Protein AF-W1DJP7-F1 (afdb_monomer_lite)

Organism: NCBI:txid1432552

Foldseek 3Di:
DPDPCPVVDPVVVVVVCVVVPDDDDDFDWDDDPPDIDGPCVVVVDD

InterPro domains:
  IPR036005 Creatinase/aminopeptidase-like [G3DSA:3.90.230.10] (1-46)
  IPR036005 Creatinase/aminopeptidase-like [SSF55920] (10-41)

Structure (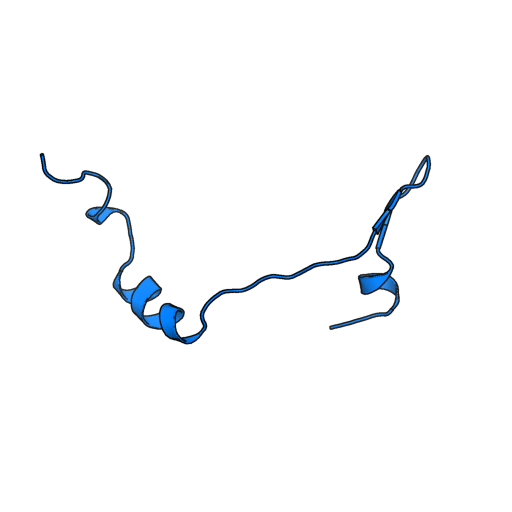mmCIF, N/CA/C/O backbone):
data_AF-W1DJP7-F1
#
_entry.id   AF-W1DJP7-F1
#
loop_
_atom_site.group_PDB
_atom_site.id
_atom_site.type_symbol
_atom_site.label_atom_id
_atom_site.label_alt_id
_atom_site.label_comp_id
_atom_site.label_asym_id
_atom_site.label_entity_id
_atom_site.label_seq_id
_atom_site.pdbx_PDB_ins_code
_atom_site.Cartn_x
_atom_site.Cartn_y
_atom_site.Cartn_z
_atom_site.occupancy
_atom_site.B_iso_or_equiv
_atom_site.auth_seq_id
_atom_site.auth_comp_id
_atom_site.auth_asym_id
_atom_site.auth_atom_id
_atom_site.pdbx_PDB_model_num
ATOM 1 N N . M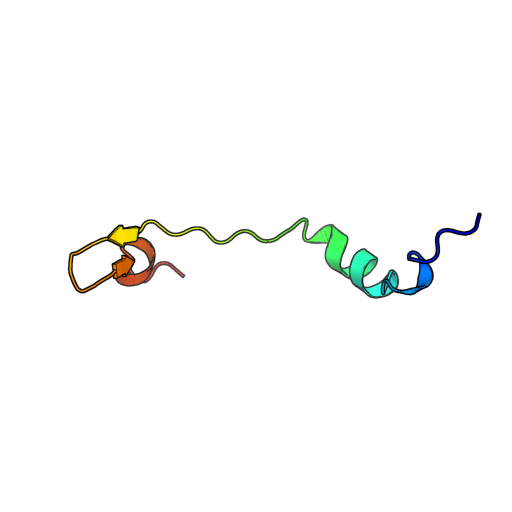ET A 1 1 ? 38.605 6.685 -5.322 1.00 50.94 1 MET A N 1
ATOM 2 C CA . MET A 1 1 ? 37.675 5.856 -4.520 1.00 50.94 1 MET A CA 1
ATOM 3 C C . MET A 1 1 ? 36.592 5.304 -5.443 1.00 50.94 1 MET A C 1
ATOM 5 O O . MET A 1 1 ? 35.858 6.101 -6.006 1.00 50.94 1 MET A O 1
ATOM 9 N N . LYS A 1 2 ? 36.501 3.982 -5.659 1.00 52.53 2 LYS A N 1
ATOM 10 C CA . LYS A 1 2 ? 35.319 3.381 -6.309 1.00 52.53 2 LYS A CA 1
ATOM 11 C C . LYS A 1 2 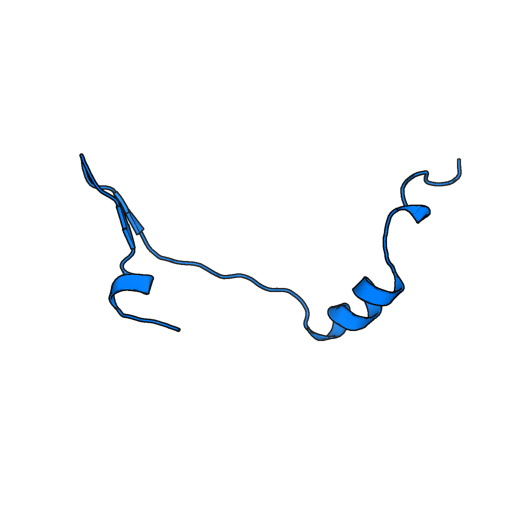? 34.204 3.305 -5.265 1.00 52.53 2 LYS A C 1
ATOM 13 O O . LYS A 1 2 ? 34.444 2.790 -4.175 1.00 52.53 2 LYS A O 1
ATOM 18 N N . ALA A 1 3 ? 33.022 3.832 -5.580 1.00 58.66 3 ALA A N 1
ATOM 19 C CA . ALA A 1 3 ? 31.858 3.743 -4.706 1.00 58.66 3 ALA A CA 1
ATOM 20 C C . ALA A 1 3 ? 31.533 2.263 -4.443 1.00 58.66 3 ALA A C 1
ATOM 22 O O . ALA A 1 3 ? 31.113 1.536 -5.340 1.00 58.66 3 ALA A O 1
ATOM 23 N N . ARG A 1 4 ? 31.768 1.814 -3.207 1.00 59.69 4 ARG A N 1
ATOM 24 C CA . ARG A 1 4 ? 31.627 0.416 -2.768 1.00 59.69 4 ARG A CA 1
ATOM 25 C C . ARG A 1 4 ? 30.180 -0.103 -2.837 1.00 59.69 4 ARG A C 1
ATOM 27 O O . ARG A 1 4 ? 29.985 -1.307 -2.758 1.00 59.69 4 ARG A O 1
ATOM 34 N N . SER A 1 5 ? 29.189 0.782 -2.988 1.00 63.75 5 SER A N 1
ATOM 35 C CA . SER A 1 5 ? 27.761 0.435 -3.016 1.00 63.75 5 SER A CA 1
ATOM 36 C C . SER A 1 5 ? 27.180 0.249 -4.419 1.00 63.75 5 SER A C 1
ATOM 38 O O . SER A 1 5 ? 26.118 -0.342 -4.554 1.00 63.75 5 SER A O 1
ATOM 40 N N . ALA A 1 6 ? 27.844 0.701 -5.489 1.00 70.94 6 ALA A N 1
ATOM 41 C CA . ALA A 1 6 ? 27.251 0.634 -6.829 1.00 70.94 6 ALA A CA 1
ATOM 42 C C . ALA A 1 6 ? 27.019 -0.815 -7.306 1.00 70.94 6 ALA A C 1
ATOM 44 O O . ALA A 1 6 ? 26.081 -1.073 -8.055 1.00 70.94 6 ALA A O 1
ATOM 45 N N . SER A 1 7 ? 27.837 -1.768 -6.848 1.00 79.56 7 SER A N 1
ATOM 46 C CA . SER A 1 7 ? 27.729 -3.188 -7.207 1.00 79.56 7 SER A CA 1
ATOM 47 C C . SER A 1 7 ? 26.671 -3.964 -6.418 1.00 79.56 7 SER A C 1
ATOM 49 O O . SER A 1 7 ? 26.420 -5.118 -6.746 1.00 79.56 7 SER A O 1
ATOM 51 N N . THR A 1 8 ? 26.065 -3.382 -5.377 1.00 91.38 8 THR A N 1
ATOM 52 C CA . THR A 1 8 ? 25.055 -4.072 -4.549 1.00 91.38 8 THR A CA 1
ATOM 53 C C . THR A 1 8 ? 23.626 -3.854 -5.042 1.00 91.38 8 THR A C 1
ATOM 55 O O . THR A 1 8 ? 22.693 -4.428 -4.487 1.00 91.38 8 THR A O 1
ATOM 58 N N . PHE A 1 9 ? 23.433 -3.029 -6.074 1.00 90.94 9 PHE A N 1
ATOM 59 C CA . PHE A 1 9 ? 22.125 -2.763 -6.663 1.00 90.94 9 PHE A CA 1
ATOM 60 C C . PHE A 1 9 ? 21.897 -3.622 -7.902 1.00 90.94 9 PHE A C 1
ATOM 62 O O . PHE A 1 9 ? 22.744 -3.708 -8.791 1.00 90.94 9 PHE A O 1
ATOM 69 N N . ASN A 1 10 ? 20.704 -4.208 -7.997 1.00 94.44 10 ASN A N 1
ATOM 70 C CA . ASN A 1 10 ? 20.252 -4.833 -9.231 1.00 94.44 10 ASN A CA 1
ATOM 71 C C . ASN A 1 10 ? 19.748 -3.747 -10.193 1.00 94.44 10 ASN A C 1
ATOM 73 O O . ASN A 1 10 ? 18.553 -3.453 -10.251 1.00 94.44 10 ASN A O 1
ATOM 77 N N . TRP A 1 11 ? 20.679 -3.150 -10.935 1.00 93.56 11 TRP A N 1
ATOM 78 C CA . TRP A 1 11 ? 20.381 -2.085 -11.892 1.00 93.56 11 TRP A CA 1
ATOM 79 C C . TRP A 1 11 ? 19.410 -2.522 -12.989 1.00 93.56 11 TRP A C 1
ATOM 81 O O . TRP A 1 11 ? 18.514 -1.757 -13.319 1.00 93.56 11 TRP A O 1
ATOM 91 N N . GLN A 1 12 ? 19.493 -3.770 -13.464 1.00 96.25 12 GLN A N 1
ATOM 92 C CA . GLN A 1 12 ? 18.546 -4.304 -14.452 1.00 96.25 12 GLN A CA 1
ATOM 93 C C . GLN A 1 12 ? 17.101 -4.269 -13.932 1.00 96.25 12 GLN A C 1
ATOM 95 O O . GLN A 1 12 ? 16.185 -3.870 -14.647 1.00 96.25 12 GLN A O 1
ATOM 100 N N . LYS A 1 13 ? 16.885 -4.640 -12.664 1.00 96.56 13 LYS A N 1
ATOM 101 C CA . LYS A 1 13 ? 15.553 -4.614 -12.045 1.00 96.56 13 LYS A CA 1
ATOM 102 C C . LYS A 1 13 ? 15.078 -3.188 -11.761 1.00 96.56 13 LYS A C 1
ATOM 104 O O . LYS A 1 13 ? 13.898 -2.907 -11.930 1.00 96.56 13 LYS A O 1
ATOM 109 N N . ILE A 1 14 ? 15.979 -2.289 -11.361 1.00 95.81 14 ILE A N 1
ATOM 110 C CA . ILE A 1 14 ? 15.658 -0.864 -11.179 1.00 95.81 14 ILE A CA 1
ATOM 111 C C . ILE A 1 14 ? 15.244 -0.241 -12.518 1.00 95.81 14 ILE A C 1
ATOM 113 O O . ILE A 1 14 ? 14.232 0.451 -12.581 1.00 95.81 14 ILE A O 1
ATOM 117 N N . ASP A 1 15 ? 15.974 -0.526 -13.595 1.00 97.00 15 ASP A N 1
ATOM 118 C CA . ASP A 1 15 ? 15.668 -0.059 -14.951 1.00 97.00 15 ASP A CA 1
ATOM 119 C C . ASP A 1 15 ? 14.309 -0.556 -15.439 1.00 97.00 15 ASP A C 1
ATOM 121 O O . ASP A 1 15 ? 13.532 0.237 -15.966 1.00 97.00 15 ASP A O 1
ATOM 125 N N . ALA A 1 16 ? 13.981 -1.823 -15.176 1.00 98.06 16 ALA A N 1
ATOM 126 C CA . ALA A 1 16 ? 12.672 -2.382 -15.498 1.00 98.06 16 ALA A CA 1
ATOM 127 C C . ALA A 1 16 ? 11.520 -1.740 -14.700 1.00 98.06 16 ALA A C 1
ATOM 129 O O . ALA A 1 16 ? 10.399 -1.680 -15.198 1.00 98.06 16 ALA A O 1
ATOM 130 N N . MET A 1 17 ? 11.776 -1.262 -13.475 1.00 98.19 17 MET A N 1
ATOM 131 C CA . MET A 1 17 ? 10.745 -0.707 -12.586 1.00 98.19 17 MET A CA 1
ATOM 132 C C . MET A 1 17 ? 10.603 0.820 -12.678 1.00 98.19 17 MET A C 1
ATOM 134 O O . MET A 1 17 ? 9.547 1.358 -12.348 1.00 98.19 17 MET A O 1
ATOM 138 N N . LYS A 1 18 ? 11.631 1.530 -13.162 1.00 97.62 18 LYS A N 1
ATOM 139 C CA . LYS A 1 18 ? 11.620 2.992 -13.345 1.00 97.62 18 LYS A CA 1
ATOM 140 C C . LYS A 1 18 ? 10.377 3.534 -14.078 1.00 97.62 18 LYS A C 1
ATOM 142 O O . LYS A 1 18 ? 9.867 4.560 -13.630 1.00 97.62 18 LYS A O 1
ATOM 147 N N . PRO A 1 19 ? 9.849 2.892 -15.142 1.00 98.19 19 PRO A N 1
ATOM 148 C CA . PRO A 1 19 ? 8.654 3.377 -15.839 1.00 98.19 19 PRO A CA 1
ATOM 149 C C . PRO A 1 19 ? 7.386 3.455 -14.976 1.00 98.19 19 PRO A C 1
ATOM 151 O O . PRO A 1 19 ? 6.486 4.219 -15.306 1.00 98.19 19 PRO A O 1
ATOM 154 N N . PHE A 1 20 ? 7.310 2.710 -13.867 1.00 98.12 20 PHE A N 1
ATOM 155 C CA . PHE A 1 20 ? 6.174 2.765 -12.938 1.00 98.12 20 PHE A CA 1
ATOM 156 C C . PHE A 1 20 ? 6.273 3.933 -11.939 1.00 98.12 20 PHE A C 1
ATOM 158 O O . PHE A 1 20 ? 5.352 4.153 -11.155 1.00 98.12 20 PHE A O 1
ATOM 165 N N . GLY A 1 21 ? 7.380 4.688 -11.945 1.00 97.25 21 GLY A N 1
ATOM 166 C CA . GLY A 1 21 ? 7.624 5.804 -11.035 1.00 97.25 21 GLY A CA 1
ATOM 167 C C . GLY A 1 21 ? 7.895 5.332 -9.607 1.00 97.25 21 GLY A C 1
ATOM 168 O O . GLY A 1 21 ? 9.042 5.107 -9.227 1.00 97.25 21 GLY A O 1
ATOM 169 N N . GLY A 1 22 ? 6.839 5.188 -8.810 1.00 96.94 22 GLY A N 1
ATOM 170 C CA . GLY A 1 22 ? 6.909 4.779 -7.412 1.00 96.94 22 GLY A CA 1
ATOM 171 C C . GLY A 1 22 ? 5.524 4.519 -6.827 1.00 96.94 22 GLY A C 1
ATOM 172 O O . GLY A 1 22 ? 4.512 4.920 -7.396 1.00 96.94 22 GLY A O 1
ATOM 173 N N . ILE A 1 23 ? 5.478 3.838 -5.684 1.00 97.88 23 ILE A N 1
ATOM 174 C CA . ILE A 1 23 ? 4.231 3.425 -5.031 1.00 97.88 23 ILE A CA 1
ATOM 175 C C . ILE A 1 23 ? 4.123 4.142 -3.684 1.00 97.88 23 ILE A C 1
ATOM 177 O O . ILE A 1 23 ? 5.066 4.116 -2.893 1.00 97.88 23 ILE A O 1
ATOM 181 N N . ARG A 1 24 ? 2.965 4.752 -3.412 1.00 98.06 24 ARG A N 1
ATOM 182 C CA . ARG A 1 24 ? 2.569 5.232 -2.082 1.00 98.06 24 ARG A CA 1
ATOM 183 C C . ARG A 1 24 ? 1.155 4.749 -1.793 1.00 98.06 24 ARG A C 1
ATOM 185 O O . ARG A 1 24 ? 0.282 4.883 -2.642 1.00 98.06 24 ARG A O 1
ATOM 192 N N . ILE A 1 25 ? 0.954 4.216 -0.596 1.00 97.12 25 ILE A N 1
ATOM 193 C CA . ILE A 1 25 ? -0.353 3.849 -0.056 1.00 97.12 25 ILE A CA 1
ATOM 194 C C . ILE A 1 25 ? -0.504 4.620 1.255 1.00 97.12 25 ILE A C 1
ATOM 196 O O . ILE A 1 25 ? 0.4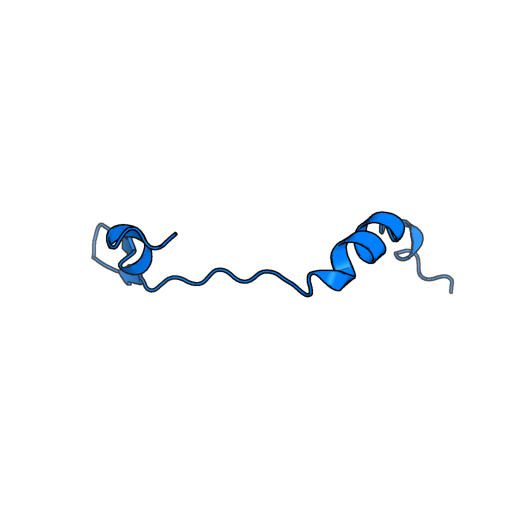30 4.642 2.056 1.00 97.12 25 ILE A O 1
ATOM 200 N N . GLU A 1 26 ? -1.640 5.280 1.440 1.00 97.94 26 GLU A N 1
ATOM 201 C CA . GLU A 1 26 ? -1.903 6.180 2.562 1.00 97.94 26 GLU A CA 1
ATOM 202 C C . GLU A 1 26 ? -3.327 5.949 3.069 1.00 97.94 26 GLU A C 1
ATOM 204 O O . GLU A 1 26 ? -4.259 5.887 2.271 1.00 97.94 26 GLU A O 1
ATOM 209 N N . ASP A 1 27 ? -3.472 5.823 4.386 1.00 98.12 27 ASP A N 1
ATOM 210 C CA . ASP A 1 27 ? -4.748 5.622 5.071 1.00 98.12 27 ASP A CA 1
ATOM 211 C C . ASP A 1 27 ? -4.973 6.733 6.097 1.00 98.12 27 ASP A C 1
ATOM 213 O O . ASP A 1 27 ? -4.045 7.428 6.514 1.00 98.12 27 ASP A O 1
ATOM 217 N N . ASN A 1 28 ? -6.218 6.903 6.529 1.00 98.38 28 ASN A N 1
ATOM 218 C CA . ASN A 1 28 ? -6.591 7.801 7.613 1.00 98.38 28 ASN A CA 1
ATOM 219 C C . ASN A 1 28 ? -7.016 6.957 8.816 1.00 98.38 28 ASN A C 1
ATOM 221 O O . ASN A 1 28 ? -7.892 6.098 8.701 1.00 98.38 28 ASN A O 1
ATOM 225 N N . VAL A 1 29 ? -6.384 7.201 9.965 1.00 98.25 29 VAL A N 1
ATOM 226 C CA . VAL A 1 29 ? -6.569 6.396 11.178 1.00 98.25 29 VAL A CA 1
ATOM 227 C C . VAL A 1 29 ? -7.023 7.249 12.356 1.00 98.25 29 VAL A C 1
ATOM 229 O O . VAL A 1 29 ? -6.593 8.394 12.501 1.00 98.25 29 VAL A O 1
ATOM 232 N N . VAL A 1 30 ? -7.859 6.671 13.216 1.00 98.56 30 VAL A N 1
ATOM 233 C CA . VAL A 1 30 ? -8.270 7.247 14.502 1.00 98.56 30 VAL A CA 1
ATOM 234 C C . VAL A 1 30 ? -7.735 6.362 15.623 1.00 98.56 30 VAL A C 1
ATOM 236 O O . VAL A 1 30 ? -7.850 5.136 15.574 1.00 98.56 30 VAL A O 1
ATOM 239 N N . ILE A 1 31 ? -7.122 6.986 16.630 1.00 98.44 31 ILE A N 1
ATOM 240 C CA . ILE A 1 31 ? -6.588 6.293 17.806 1.00 98.44 31 ILE A CA 1
ATOM 241 C C . ILE A 1 31 ? -7.615 6.363 18.932 1.00 98.44 31 ILE A C 1
ATOM 243 O O . ILE A 1 31 ? -8.056 7.450 19.305 1.00 98.44 31 ILE A O 1
ATOM 247 N N . HIS A 1 32 ? -7.944 5.206 19.496 1.00 98.44 32 HIS A N 1
ATOM 248 C CA . HIS A 1 32 ? -8.796 5.048 20.671 1.00 98.44 32 HIS A CA 1
ATOM 249 C C . HIS A 1 32 ? -7.968 4.489 21.839 1.00 98.44 32 HIS A C 1
ATOM 251 O O . HIS A 1 32 ? -6.834 4.054 21.652 1.00 98.44 32 HIS A O 1
ATOM 257 N N . GLU A 1 33 ? -8.529 4.462 23.052 1.00 98.25 33 GLU A N 1
ATOM 258 C CA . GLU A 1 33 ? -7.818 3.994 24.258 1.00 98.25 33 GLU A CA 1
ATOM 259 C C . GLU A 1 33 ? -7.312 2.543 24.135 1.00 98.25 33 GLU A C 1
ATOM 261 O O . GLU A 1 33 ? -6.197 2.244 24.552 1.00 98.25 33 GLU A O 1
ATOM 266 N N . ASN A 1 34 ? -8.102 1.661 23.508 1.00 98.19 34 ASN A N 1
ATOM 267 C CA . ASN A 1 34 ? -7.805 0.228 23.380 1.00 98.19 34 ASN A CA 1
ATOM 268 C C . ASN A 1 34 ? -7.848 -0.285 21.926 1.00 98.19 34 ASN A C 1
ATOM 270 O O . ASN A 1 34 ? -7.860 -1.497 21.703 1.00 98.19 34 ASN A O 1
ATOM 274 N N . SER A 1 35 ? -7.910 0.604 20.9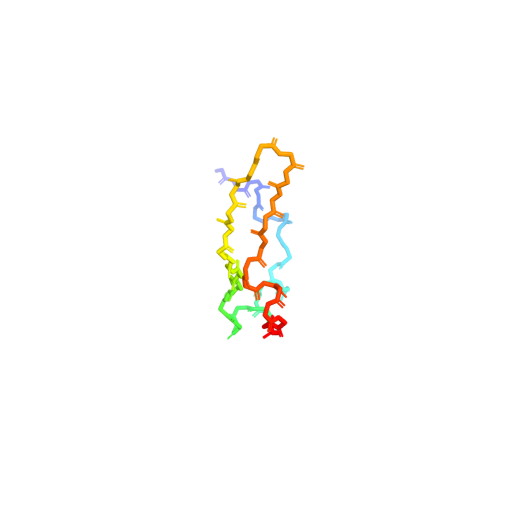27 1.00 98.06 35 SER A N 1
ATOM 275 C CA . SER A 1 35 ? -8.011 0.208 19.515 1.00 98.06 35 SER A CA 1
ATOM 276 C C . SER A 1 35 ? -7.512 1.279 18.541 1.00 98.06 35 SER A C 1
ATOM 278 O O . SER A 1 35 ? -7.361 2.449 18.884 1.00 98.06 35 SER A O 1
ATOM 280 N N . ILE A 1 36 ? -7.279 0.865 17.294 1.00 98.38 36 ILE A N 1
ATOM 281 C CA . ILE A 1 36 ? -6.998 1.748 16.158 1.00 98.38 36 ILE A CA 1
ATOM 282 C C . ILE A 1 36 ? -8.052 1.463 15.095 1.00 98.38 36 ILE A C 1
ATOM 284 O O . ILE A 1 36 ? -8.231 0.315 14.692 1.00 98.38 36 ILE A O 1
ATOM 288 N N . GLU A 1 37 ? -8.734 2.505 14.651 1.00 98.00 37 GLU A N 1
ATOM 289 C CA . GLU A 1 37 ? -9.697 2.449 13.559 1.00 98.00 37 GLU A CA 1
ATOM 290 C C . GLU A 1 37 ? -9.016 2.929 12.280 1.00 98.00 37 GLU A C 1
ATOM 292 O O . GLU A 1 37 ? -8.448 4.022 12.248 1.00 98.00 37 GLU A O 1
ATOM 297 N N . ASN A 1 38 ? -9.061 2.118 11.225 1.00 98.25 38 ASN A N 1
ATOM 298 C CA . ASN A 1 38 ? -8.568 2.512 9.914 1.00 98.25 38 ASN A CA 1
ATOM 299 C C . ASN A 1 38 ? -9.765 2.803 9.011 1.00 98.25 38 ASN A C 1
ATOM 301 O O . ASN A 1 38 ? -10.221 1.942 8.258 1.00 98.25 38 ASN A O 1
ATOM 305 N N . MET A 1 39 ? -10.235 4.048 9.076 1.00 97.88 39 MET A N 1
ATOM 306 C CA . MET A 1 39 ? -11.428 4.513 8.367 1.00 97.88 39 MET A CA 1
ATOM 307 C C . MET A 1 39 ? -11.355 4.221 6.862 1.00 97.88 39 MET A C 1
ATOM 309 O O . MET A 1 39 ? -12.344 3.824 6.247 1.00 97.88 39 MET A O 1
ATOM 313 N N . THR A 1 40 ? -10.173 4.386 6.258 1.00 97.94 40 THR A N 1
ATOM 314 C CA . THR A 1 40 ? -9.960 4.132 4.825 1.00 97.94 40 THR A CA 1
ATOM 315 C C . THR A 1 40 ? -10.198 2.663 4.472 1.00 97.94 40 THR A C 1
ATOM 317 O O . THR A 1 40 ? -10.824 2.360 3.454 1.00 97.94 40 THR A O 1
ATOM 320 N N . ARG A 1 41 ? -9.736 1.739 5.320 1.00 97.75 41 ARG A N 1
ATOM 321 C CA . ARG A 1 41 ? -9.885 0.293 5.099 1.00 97.75 41 ARG A CA 1
ATOM 322 C C . ARG A 1 41 ? -11.270 -0.218 5.466 1.00 97.75 41 ARG A C 1
ATOM 324 O O . ARG A 1 41 ? -11.775 -1.097 4.769 1.00 97.75 41 ARG A O 1
ATOM 331 N N . ASP A 1 42 ? -11.905 0.352 6.483 1.00 97.69 42 ASP A N 1
ATOM 332 C CA . ASP A 1 42 ? -13.253 -0.036 6.914 1.0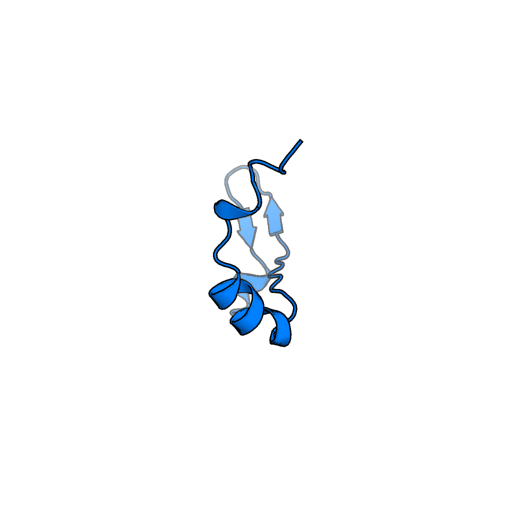0 97.69 42 ASP A CA 1
ATOM 333 C C . ASP A 1 42 ? -14.305 0.260 5.832 1.00 97.69 42 ASP A C 1
ATOM 335 O O . ASP A 1 42 ? -15.242 -0.518 5.630 1.00 97.69 42 ASP A O 1
ATOM 339 N N . LEU A 1 43 ? -14.086 1.312 5.035 1.00 97.31 43 LEU A N 1
ATOM 340 C CA . LEU A 1 43 ? -14.866 1.618 3.828 1.00 97.31 43 LEU A CA 1
ATOM 341 C C . LEU A 1 43 ? -14.565 0.700 2.630 1.00 97.31 43 LEU A C 1
ATOM 343 O O . LEU A 1 43 ? -15.170 0.860 1.570 1.00 97.31 43 LEU A O 1
ATOM 347 N N . LYS A 1 44 ? -13.663 -0.276 2.785 1.00 94.75 44 LYS A N 1
ATOM 348 C CA . LYS A 1 44 ? -13.249 -1.238 1.751 1.00 94.75 44 LYS A CA 1
ATOM 349 C C . LYS A 1 44 ? -12.708 -0.573 0.482 1.00 94.75 44 LYS A C 1
ATOM 351 O O . LYS A 1 44 ? -12.951 -1.061 -0.623 1.00 94.75 44 LYS A O 1
ATOM 356 N N . LEU A 1 45 ? -11.967 0.526 0.633 1.00 90.06 45 LEU A N 1
ATOM 357 C CA . LEU A 1 45 ? -11.263 1.144 -0.486 1.00 90.06 45 LEU A CA 1
ATOM 358 C C . LEU A 1 45 ? -10.088 0.247 -0.914 1.00 90.06 45 LEU A C 1
ATOM 360 O O . LEU A 1 45 ? -9.195 -0.040 -0.108 1.00 90.06 45 LEU A O 1
ATOM 364 N N . ALA A 1 46 ? -10.144 -0.221 -2.165 1.00 77.38 46 ALA A N 1
ATOM 365 C CA . ALA A 1 46 ? -9.147 -1.088 -2.795 1.00 77.38 46 ALA A CA 1
ATOM 366 C C . ALA A 1 46 ? -8.069 -0.280 -3.524 1.00 77.38 46 ALA A C 1
ATOM 368 O O . ALA A 1 46 ? -8.438 0.699 -4.213 1.00 77.38 46 ALA A O 1
#

Secondary structure (DSSP, 8-state):
---TTGGGS-HHHHHHHGGG--------EEE-SS-EEEHHHHTT--

pLDDT: mean 91.25, std 13.26, range [50.94, 98.56]

Radius of gyration: 19.42 Å; chains: 1; bounding box: 52×13×40 Å

Sequence (46 aa):
MKARSASTFNWQKIDAMKPFGGIRIEDNVVIHENSIENMTRDLKLA